Protein AF-A0A5E6NP45-F1 (afdb_monomer)

Radius of gyration: 20.39 Å; Cα contacts (8 Å, |Δi|>4): 76; chains: 1; bounding box: 60×28×46 Å

pLDDT: mean 72.22, std 16.24, range [29.44, 87.94]

Sequence (136 aa):
MLTAIETNPSNKRYCDRGYVGAKVVLGANIILPKKALKRDNRYQRDKKRKLCKRRAAIEPIIGHLKSDFRLSRNLLKGQVGDEINVLMAACAWNLRKWLVIATIFLFWQKTGFIFCKIPKVFLRYWIKSSFVDLDG

Mean predicted aligned error: 13.29 Å

Solvent-accessible surface area (backbone atoms only — not comparable to full-atom values): 8329 Å² total; per-residue (Å²): 140,88,74,88,72,75,78,47,95,63,58,47,42,78,49,61,82,85,67,85,71,74,62,59,55,98,85,22,38,56,43,60,80,64,82,80,58,92,86,57,54,72,68,59,49,51,53,53,49,53,57,48,48,26,58,60,52,46,52,60,54,53,50,48,46,37,66,76,54,42,64,79,62,70,88,50,79,61,72,70,30,49,54,52,52,51,52,50,39,54,48,50,56,52,49,52,54,53,51,54,52,49,51,52,51,52,51,48,63,71,70,62,70,76,94,74,77,86,54,78,62,55,61,56,49,50,60,46,60,74,48,48,80,79,70,65

Foldseek 3Di:
DDDDDPDDVQQEGEDEQPDPDDQADPNHGYDYPDDDDPPDDPVRNVVNVQRNVLVVVVVVVVVCLCPVLVLVDQPDDDPVSNVVSSVVSVVVVVVVVVVVVVVVVVVVVVVDPDPDDPDVVVVVVVVVVVVVNNRD

Structure (mmCIF, N/CA/C/O backbone):
data_AF-A0A5E6NP45-F1
#
_entry.id   AF-A0A5E6NP45-F1
#
loop_
_atom_site.group_PDB
_atom_site.id
_atom_site.type_symbol
_atom_site.label_atom_id
_atom_site.label_alt_id
_atom_site.label_comp_id
_atom_site.label_asym_id
_atom_site.label_entity_id
_atom_site.label_seq_id
_atom_site.pdbx_PDB_ins_code
_atom_site.Cartn_x
_atom_site.Cartn_y
_atom_site.Cartn_z
_atom_site.occupancy
_atom_site.B_iso_or_equiv
_atom_site.auth_seq_id
_atom_site.auth_comp_id
_atom_site.auth_asym_id
_atom_site.auth_atom_id
_atom_site.pdbx_PDB_model_num
ATOM 1 N N . MET A 1 1 ? -10.219 -2.191 -12.711 1.00 29.53 1 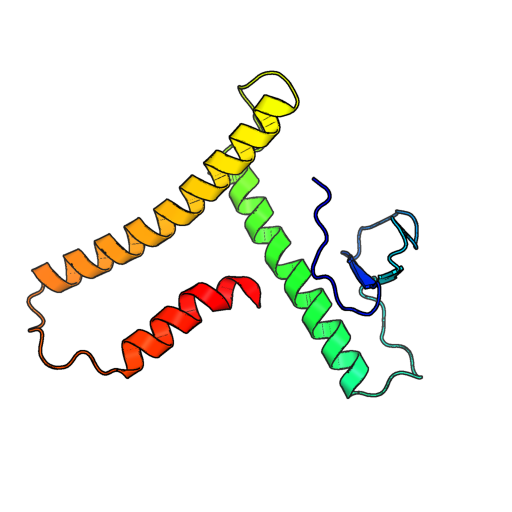MET A N 1
ATOM 2 C CA . MET A 1 1 ? -9.417 -2.808 -11.627 1.00 29.53 1 MET A CA 1
ATOM 3 C C . MET A 1 1 ? -10.324 -3.238 -10.476 1.00 29.53 1 MET A C 1
ATOM 5 O O . MET A 1 1 ? -10.266 -2.703 -9.376 1.00 29.53 1 MET A O 1
ATOM 9 N N . LEU A 1 2 ? -11.220 -4.183 -10.769 1.00 29.44 2 LEU A N 1
ATOM 10 C CA . LEU A 1 2 ? -12.167 -4.782 -9.833 1.00 29.44 2 LEU A CA 1
ATOM 11 C C . LEU A 1 2 ? -11.636 -6.163 -9.442 1.00 29.44 2 LEU A C 1
ATOM 13 O O . LEU A 1 2 ? -11.991 -7.155 -10.062 1.00 29.44 2 LEU A O 1
ATOM 17 N N . THR A 1 3 ? -10.799 -6.243 -8.417 1.00 35.28 3 THR A N 1
ATOM 18 C CA . THR A 1 3 ? -10.470 -7.524 -7.773 1.00 35.28 3 THR A CA 1
ATOM 19 C C . THR A 1 3 ? -10.620 -7.372 -6.269 1.00 35.28 3 THR A C 1
ATOM 21 O O . THR A 1 3 ? -9.710 -7.492 -5.454 1.00 35.28 3 THR A O 1
ATOM 24 N N . ALA A 1 4 ? -11.862 -7.125 -5.864 1.00 43.25 4 ALA A N 1
ATOM 25 C CA . ALA A 1 4 ? -12.295 -7.688 -4.604 1.00 43.25 4 ALA A CA 1
ATOM 26 C C . ALA A 1 4 ? -12.161 -9.218 -4.741 1.00 43.25 4 ALA A C 1
ATOM 28 O O . ALA A 1 4 ? -12.701 -9.746 -5.700 1.00 43.25 4 ALA A O 1
ATOM 29 N N . ILE A 1 5 ? -11.472 -9.902 -3.829 1.00 43.69 5 ILE A N 1
ATOM 30 C CA . ILE A 1 5 ? -11.609 -11.322 -3.424 1.00 43.69 5 ILE A CA 1
ATOM 31 C C . ILE A 1 5 ? -10.590 -11.469 -2.278 1.00 43.69 5 ILE A C 1
ATOM 33 O O . ILE A 1 5 ? -9.425 -11.758 -2.470 1.00 43.69 5 ILE A O 1
ATOM 37 N N . GLU A 1 6 ? -10.892 -10.966 -1.089 1.00 41.88 6 GLU A N 1
ATOM 38 C CA . GLU A 1 6 ? -11.042 -11.904 0.023 1.00 41.88 6 GLU A CA 1
ATOM 39 C C . GLU A 1 6 ? -12.431 -12.553 -0.000 1.00 41.88 6 GLU A C 1
ATOM 41 O O . GLU A 1 6 ? -13.423 -11.982 0.460 1.00 41.88 6 GLU A O 1
ATOM 46 N N . THR A 1 7 ? -12.525 -13.737 -0.609 1.00 42.69 7 THR A N 1
ATOM 47 C CA . THR A 1 7 ? -13.723 -14.581 -0.554 1.00 42.69 7 THR A CA 1
ATOM 48 C C . THR A 1 7 ? -13.851 -15.145 0.851 1.00 42.69 7 THR A C 1
ATOM 50 O O . THR A 1 7 ? -13.356 -16.225 1.160 1.00 42.69 7 THR A O 1
ATOM 53 N N . ASN A 1 8 ? -14.548 -14.414 1.719 1.00 53.06 8 ASN A N 1
ATOM 54 C CA . ASN A 1 8 ? -15.217 -15.071 2.830 1.00 53.06 8 ASN A CA 1
ATOM 55 C C . ASN A 1 8 ? -16.241 -16.057 2.233 1.00 53.06 8 ASN A C 1
ATOM 57 O O . ASN A 1 8 ? -16.960 -15.668 1.309 1.00 53.06 8 ASN A O 1
ATOM 61 N N . PRO A 1 9 ? -16.385 -17.283 2.769 1.00 54.47 9 PRO A N 1
ATOM 62 C CA . PRO A 1 9 ? -17.411 -18.231 2.316 1.00 54.47 9 PRO A CA 1
ATOM 63 C C . PRO A 1 9 ? -18.830 -17.644 2.429 1.00 54.47 9 PRO A C 1
ATOM 65 O O . PRO A 1 9 ? -19.743 -18.034 1.711 1.00 54.47 9 PRO A O 1
ATOM 68 N N . SER A 1 10 ? -19.012 -16.628 3.279 1.00 58.31 10 SER A N 1
ATOM 69 C CA . SER A 1 10 ? -20.170 -15.743 3.233 1.00 58.31 10 SER A CA 1
ATOM 70 C C . SER A 1 10 ? -19.918 -14.603 2.240 1.00 58.31 10 SER A C 1
ATOM 72 O O . SER A 1 10 ? -19.127 -13.716 2.554 1.00 58.31 10 SER A O 1
ATOM 74 N N . ASN A 1 11 ? -20.605 -14.610 1.099 1.00 71.25 11 ASN A N 1
ATOM 75 C CA . ASN A 1 11 ? -20.564 -13.655 -0.021 1.00 71.25 11 ASN A CA 1
ATOM 76 C C . ASN A 1 11 ? -20.637 -12.151 0.387 1.00 71.25 11 ASN A C 1
ATOM 78 O O . ASN A 1 11 ? -21.666 -11.487 0.242 1.00 71.25 11 ASN A O 1
ATOM 82 N N . LYS A 1 12 ? -19.562 -11.615 0.980 1.00 79.81 12 LYS A N 1
ATOM 83 C CA . LYS A 1 12 ? -19.459 -10.279 1.591 1.00 79.81 12 LYS A CA 1
ATOM 84 C C . LYS A 1 12 ? -18.158 -9.622 1.148 1.00 79.81 12 LYS A C 1
ATOM 86 O O . LYS A 1 12 ? -17.089 -10.209 1.292 1.00 79.81 12 LYS A O 1
ATOM 91 N N . ARG A 1 13 ? -18.243 -8.386 0.666 1.00 80.56 13 ARG A N 1
ATOM 92 C CA . ARG A 1 13 ? -17.106 -7.559 0.240 1.00 80.56 13 ARG A CA 1
ATOM 93 C C . ARG A 1 13 ? -17.084 -6.280 1.070 1.00 80.56 13 ARG A C 1
ATOM 95 O O . ARG A 1 13 ? -18.135 -5.714 1.336 1.00 80.56 13 ARG A O 1
ATOM 102 N N . TYR A 1 14 ? -15.908 -5.833 1.493 1.00 84.62 14 TYR A N 1
ATOM 103 C CA . TYR A 1 14 ? -15.746 -4.589 2.250 1.00 84.62 14 TYR A CA 1
ATOM 104 C C . TYR A 1 14 ? -15.269 -3.485 1.313 1.00 84.62 14 TYR A C 1
ATOM 106 O O . TYR A 1 14 ? -14.340 -3.713 0.539 1.00 84.62 14 TYR A O 1
ATOM 114 N N . CYS A 1 15 ? -15.908 -2.321 1.385 1.00 82.38 15 CYS A N 1
ATOM 115 C CA . CYS A 1 15 ? -15.611 -1.173 0.528 1.00 82.38 15 CYS A CA 1
ATOM 116 C C . CYS A 1 15 ? -15.404 0.093 1.357 1.00 82.38 15 CYS A C 1
ATOM 118 O O . CYS A 1 15 ? -15.891 0.186 2.487 1.00 82.38 15 CYS A O 1
ATOM 120 N N . ASP A 1 16 ? -14.711 1.065 0.774 1.00 82.19 16 ASP A N 1
ATOM 121 C CA . ASP A 1 16 ? -14.368 2.324 1.430 1.00 82.19 16 ASP A CA 1
ATOM 122 C C . ASP A 1 16 ? -15.581 3.244 1.584 1.00 82.19 16 ASP A C 1
ATOM 124 O O . ASP A 1 16 ? -16.63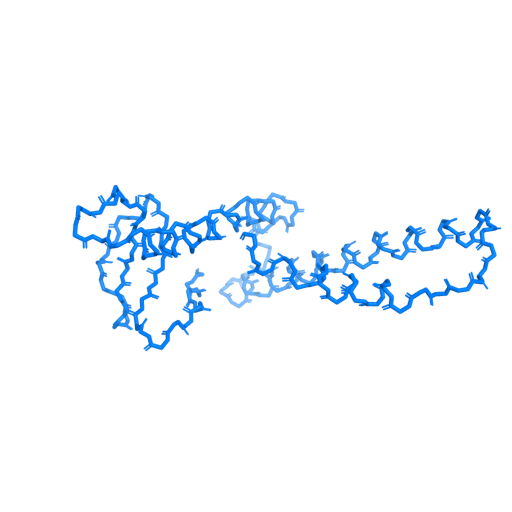2 3.058 0.963 1.00 82.19 16 ASP A O 1
ATOM 128 N N . ARG A 1 17 ? -15.452 4.258 2.448 1.00 76.31 17 ARG A N 1
ATOM 129 C CA . ARG A 1 17 ? -16.562 5.178 2.771 1.00 76.31 17 ARG A CA 1
ATOM 130 C C . ARG A 1 17 ? -17.109 5.907 1.545 1.00 76.31 17 ARG A C 1
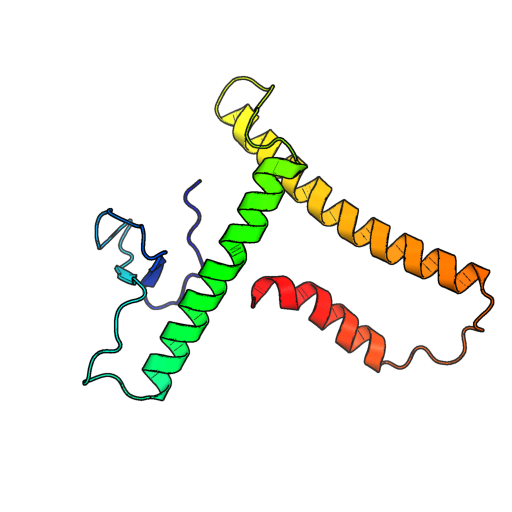ATOM 132 O O . ARG A 1 17 ? -18.300 6.192 1.519 1.00 76.31 17 ARG A O 1
ATOM 139 N N . GLY A 1 18 ? -16.249 6.209 0.573 1.00 78.81 18 GLY A N 1
ATOM 140 C CA . GLY A 1 18 ? -16.593 6.962 -0.634 1.00 78.81 18 GLY A CA 1
ATOM 141 C C . GLY A 1 18 ? -17.279 6.144 -1.729 1.00 78.81 18 GLY A C 1
ATOM 142 O O . GLY A 1 18 ? -17.542 6.679 -2.798 1.00 78.81 18 GLY A O 1
ATOM 143 N N . TYR A 1 19 ? -17.559 4.857 -1.511 1.00 81.69 19 TYR A N 1
ATOM 144 C CA . TYR A 1 19 ? -18.226 4.035 -2.516 1.00 81.69 19 TYR A CA 1
ATOM 145 C C . TYR A 1 19 ? -19.715 4.402 -2.651 1.00 81.69 19 TYR A C 1
ATOM 147 O O . TYR A 1 19 ? -20.496 4.216 -1.716 1.00 81.69 19 TYR A O 1
ATOM 155 N N . VAL A 1 20 ? -20.115 4.870 -3.839 1.00 77.44 20 VAL A N 1
ATOM 156 C CA . VAL A 1 20 ? -21.493 5.310 -4.169 1.00 77.44 20 VAL A CA 1
ATOM 157 C C . VAL A 1 20 ? -22.216 4.317 -5.105 1.00 77.44 20 VAL A C 1
ATOM 159 O O . VAL A 1 20 ? -23.164 4.665 -5.798 1.00 77.44 20 VAL A O 1
ATOM 162 N N . GLY A 1 21 ? -21.776 3.056 -5.163 1.00 82.44 21 GLY A N 1
ATOM 163 C CA . GLY A 1 21 ? -22.343 2.050 -6.071 1.00 82.44 21 GLY A CA 1
ATOM 164 C C . GLY A 1 21 ? -23.460 1.181 -5.476 1.00 82.44 21 GLY A C 1
ATOM 165 O O . GLY A 1 21 ? -23.935 1.382 -4.355 1.00 82.44 21 GLY A O 1
ATOM 166 N N . ALA A 1 22 ? -23.873 0.171 -6.247 1.00 82.56 22 ALA A N 1
ATOM 167 C CA . ALA A 1 22 ? -24.902 -0.787 -5.851 1.00 82.56 22 ALA A CA 1
ATOM 168 C C . ALA A 1 22 ? -24.506 -1.575 -4.589 1.00 82.56 22 ALA A C 1
ATOM 170 O O . ALA A 1 22 ? -23.343 -1.899 -4.373 1.00 82.56 22 ALA A O 1
ATOM 171 N N . LYS A 1 23 ? -25.487 -1.929 -3.748 1.00 79.88 23 LYS A N 1
ATOM 172 C CA . LYS A 1 23 ? -25.250 -2.670 -2.489 1.00 79.88 23 LYS A CA 1
ATOM 173 C C . LYS A 1 23 ? -24.892 -4.144 -2.705 1.00 79.88 23 LYS A C 1
ATOM 175 O O . LYS A 1 23 ? -24.311 -4.763 -1.814 1.00 79.88 23 LYS A O 1
ATOM 180 N N . VAL A 1 24 ? -25.250 -4.697 -3.862 1.00 82.19 24 VAL A N 1
ATOM 181 C CA . VAL A 1 24 ? -24.953 -6.073 -4.262 1.00 82.19 24 VAL A CA 1
ATOM 182 C C . VAL A 1 24 ? -24.280 -6.027 -5.623 1.00 82.19 24 VAL A C 1
ATOM 184 O O . VAL A 1 24 ? -24.826 -5.450 -6.559 1.00 82.19 24 VAL A O 1
ATOM 187 N N . VAL A 1 25 ? -23.094 -6.623 -5.729 1.00 76.44 25 VAL A N 1
ATOM 188 C CA . VAL A 1 25 ? -22.325 -6.691 -6.977 1.00 76.44 25 VAL A CA 1
ATOM 189 C C . VAL A 1 25 ? -21.846 -8.122 -7.163 1.00 76.44 25 VAL A C 1
ATOM 191 O O . VAL A 1 25 ? -21.188 -8.673 -6.279 1.00 76.44 25 VAL A O 1
ATOM 194 N N . LEU A 1 26 ? -22.186 -8.729 -8.305 1.00 74.69 26 LEU A N 1
ATOM 195 C CA . LEU A 1 26 ? -21.827 -10.115 -8.648 1.00 74.69 26 LEU A CA 1
ATOM 196 C C . LEU A 1 26 ? -22.221 -11.119 -7.541 1.00 74.69 26 LEU A C 1
ATOM 198 O O . LEU A 1 26 ? -21.432 -11.971 -7.143 1.00 74.69 26 LEU A O 1
ATOM 202 N N . GLY A 1 27 ? -23.419 -10.948 -6.968 1.00 77.62 27 GLY A N 1
ATOM 203 C CA . GLY A 1 27 ? -23.942 -11.769 -5.866 1.00 77.62 27 GLY A CA 1
ATOM 204 C C . GLY A 1 27 ? -23.375 -11.447 -4.476 1.00 77.62 27 GLY A C 1
ATOM 205 O O . GLY A 1 27 ? -23.895 -11.944 -3.479 1.00 77.62 27 GLY A O 1
ATOM 206 N N . ALA A 1 28 ? -22.355 -10.592 -4.373 1.00 81.62 28 ALA A N 1
ATOM 207 C CA . ALA A 1 28 ? -21.717 -10.250 -3.108 1.00 81.62 28 ALA A CA 1
ATOM 208 C C . ALA A 1 28 ? -22.322 -9.009 -2.455 1.00 81.62 28 ALA A C 1
ATOM 210 O O . ALA A 1 28 ? -22.494 -7.975 -3.099 1.00 81.62 28 ALA A O 1
ATOM 211 N N . ASN A 1 29 ? -22.563 -9.085 -1.145 1.00 83.75 29 ASN A N 1
ATOM 212 C CA . ASN A 1 29 ? -23.033 -7.953 -0.353 1.00 83.75 29 ASN A CA 1
ATOM 213 C C . ASN A 1 29 ? -21.880 -7.012 -0.003 1.00 83.75 29 ASN A C 1
ATOM 215 O O . ASN A 1 29 ? -20.903 -7.427 0.625 1.00 83.75 29 ASN A O 1
ATOM 219 N N . ILE A 1 30 ? -22.024 -5.736 -0.346 1.00 84.19 30 ILE A N 1
ATOM 220 C CA . ILE A 1 30 ? -21.029 -4.706 -0.057 1.00 84.19 30 ILE A CA 1
ATOM 221 C C . ILE A 1 30 ? -21.279 -4.105 1.327 1.00 84.19 30 ILE A C 1
ATOM 223 O O . ILE A 1 30 ? -22.342 -3.559 1.630 1.00 84.19 30 ILE A O 1
ATOM 227 N N . ILE A 1 31 ? -20.272 -4.212 2.187 1.00 83.50 31 ILE A N 1
ATOM 228 C CA . ILE A 1 31 ? -20.268 -3.722 3.558 1.00 83.50 31 ILE A CA 1
ATOM 229 C C . ILE A 1 31 ? -19.419 -2.460 3.610 1.00 83.50 31 ILE A C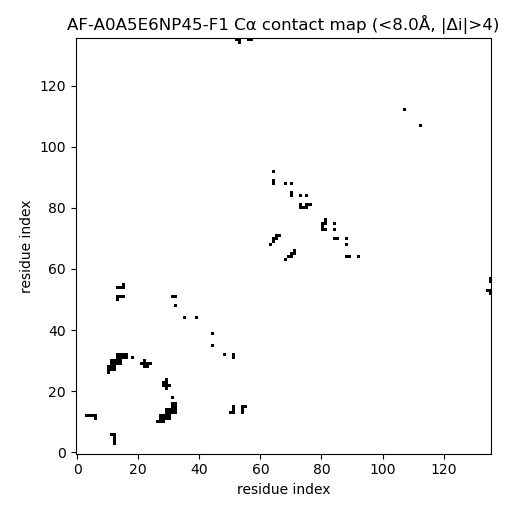 1
ATOM 231 O O . ILE A 1 31 ? -18.204 -2.494 3.426 1.00 83.50 31 ILE A O 1
ATOM 235 N N . LEU A 1 32 ? -20.082 -1.353 3.922 1.00 82.88 32 LEU A N 1
ATOM 236 C CA . LEU A 1 32 ? -19.443 -0.065 4.148 1.00 82.88 32 LEU A CA 1
ATOM 237 C C . LEU A 1 32 ? -19.098 0.098 5.636 1.00 82.88 32 LEU A C 1
ATOM 239 O O . LEU A 1 32 ? -19.866 -0.362 6.493 1.00 82.88 32 LEU A O 1
ATOM 243 N N . PRO A 1 33 ? -18.003 0.798 5.971 1.00 83.00 33 PRO A N 1
ATOM 244 C CA . PRO A 1 33 ? -17.685 1.195 7.337 1.00 83.00 33 PRO A CA 1
ATOM 245 C C . PRO A 1 33 ? -18.731 2.200 7.841 1.00 83.00 33 PRO A C 1
ATOM 247 O O . PRO A 1 33 ? -18.611 3.411 7.674 1.00 83.00 33 PRO A O 1
ATOM 250 N N . LYS A 1 34 ? -19.789 1.674 8.458 1.00 82.75 34 LYS A N 1
ATOM 251 C CA . LYS A 1 34 ? -20.855 2.440 9.112 1.00 82.75 34 LYS A CA 1
ATOM 252 C C . LYS A 1 34 ? -20.731 2.341 10.627 1.00 82.75 34 LYS A C 1
ATOM 254 O O . LYS A 1 34 ? -20.052 1.459 11.159 1.00 82.75 34 LYS A O 1
ATOM 259 N N . LYS A 1 35 ? -21.430 3.237 11.330 1.00 81.31 35 LYS A N 1
ATOM 260 C CA . LYS A 1 35 ? -21.587 3.151 12.785 1.00 81.31 35 LYS A CA 1
ATOM 261 C C . LYS A 1 35 ? -22.098 1.757 13.153 1.00 81.31 35 LYS A C 1
ATOM 263 O O . LYS A 1 35 ? -22.973 1.207 12.482 1.00 81.31 35 LYS A O 1
ATOM 268 N N . ALA A 1 36 ? -21.525 1.188 14.207 1.00 80.19 36 ALA A N 1
ATOM 269 C CA . ALA A 1 36 ? -21.909 -0.133 14.664 1.00 80.19 36 ALA A CA 1
ATOM 270 C C . ALA A 1 36 ? -23.404 -0.175 15.020 1.00 80.19 36 ALA A C 1
ATOM 272 O O . ALA A 1 36 ? -23.909 0.711 15.712 1.00 80.19 36 ALA A O 1
ATOM 273 N N . LEU A 1 37 ? -24.100 -1.210 14.551 1.00 82.19 37 LEU A N 1
ATOM 274 C CA . LEU A 1 37 ? -25.511 -1.414 14.862 1.00 82.19 37 LEU A CA 1
ATOM 275 C C . LEU A 1 37 ? -25.651 -1.868 16.321 1.00 82.19 37 LEU A C 1
ATOM 277 O O . LEU A 1 37 ? -24.867 -2.696 16.782 1.00 82.19 37 LEU A O 1
ATOM 281 N N . LYS A 1 38 ? -26.678 -1.378 17.031 1.00 79.62 38 LYS A N 1
ATOM 282 C CA . LYS A 1 38 ? -26.947 -1.746 18.438 1.00 79.62 38 LYS A CA 1
ATOM 283 C C . LYS A 1 38 ? -27.161 -3.258 18.640 1.00 79.62 38 LYS A C 1
ATOM 285 O O . LYS A 1 38 ? -26.872 -3.767 19.712 1.00 79.62 38 LYS A O 1
ATOM 290 N N . ARG A 1 39 ? -27.602 -3.968 17.593 1.00 81.38 39 ARG A N 1
ATOM 291 C CA . ARG A 1 39 ? -27.812 -5.428 17.579 1.00 81.38 39 ARG A CA 1
ATOM 292 C C . ARG A 1 39 ? -26.529 -6.267 17.505 1.00 81.38 39 ARG A C 1
ATOM 294 O O . ARG A 1 39 ? -26.579 -7.466 17.744 1.00 81.38 39 ARG A O 1
ATOM 301 N N . ASP A 1 40 ? -25.397 -5.681 17.106 1.00 81.50 40 ASP A N 1
ATOM 302 C CA . ASP A 1 40 ? -24.173 -6.452 16.865 1.00 81.50 40 ASP A CA 1
ATOM 303 C C . ASP A 1 40 ? -23.396 -6.693 18.174 1.00 81.50 40 ASP A C 1
ATOM 305 O O . ASP A 1 40 ? -22.995 -5.753 18.871 1.00 81.50 40 ASP A O 1
ATOM 309 N N . ASN A 1 41 ? -23.071 -7.960 18.457 1.00 87.50 41 ASN A N 1
ATOM 310 C CA . ASN A 1 41 ? -22.169 -8.324 19.553 1.00 87.50 41 ASN A CA 1
ATOM 311 C C . ASN A 1 41 ? -20.787 -7.648 19.381 1.00 87.50 41 ASN A C 1
ATOM 313 O O . ASN A 1 41 ? -20.322 -7.432 18.258 1.00 87.50 41 ASN A O 1
ATOM 317 N N . ARG A 1 42 ? -20.102 -7.325 20.488 1.00 86.25 42 ARG A N 1
ATOM 318 C CA . ARG A 1 42 ? -18.776 -6.678 20.508 1.00 86.25 42 ARG A CA 1
ATOM 319 C C . ARG A 1 42 ? -17.773 -7.383 19.592 1.00 86.25 42 ARG A C 1
ATOM 321 O O . ARG A 1 42 ? -17.132 -6.726 18.780 1.00 86.25 42 ARG A O 1
ATOM 328 N N . TYR A 1 43 ? -17.729 -8.714 19.638 1.00 86.56 43 TYR A N 1
ATOM 329 C CA . TYR A 1 43 ? -16.869 -9.517 18.764 1.00 86.56 43 TYR A CA 1
ATOM 330 C C . TYR A 1 43 ? -17.134 -9.272 17.266 1.00 86.56 43 TYR A C 1
ATOM 332 O O . TYR A 1 43 ? -16.207 -9.074 16.481 1.00 86.56 43 TYR A O 1
ATOM 340 N N . GLN A 1 44 ? -18.406 -9.224 16.862 1.00 84.06 44 GLN A N 1
ATOM 341 C CA . GLN A 1 44 ? -18.789 -9.003 15.464 1.00 84.06 44 GLN A CA 1
ATOM 342 C C . GLN A 1 44 ? -18.433 -7.588 14.995 1.00 84.06 44 GLN A C 1
ATOM 344 O O . GLN A 1 44 ? -18.033 -7.393 13.845 1.00 84.06 44 GLN A O 1
ATOM 349 N N . ARG A 1 45 ? -18.530 -6.599 15.891 1.00 84.81 45 ARG A N 1
ATOM 350 C CA . ARG A 1 45 ? -18.121 -5.214 15.623 1.00 84.81 45 ARG A CA 1
ATOM 351 C C . ARG A 1 45 ? -16.614 -5.109 15.402 1.00 84.81 45 ARG A C 1
ATOM 353 O O . ARG A 1 45 ? -16.190 -4.489 14.428 1.00 84.81 45 ARG A O 1
ATOM 360 N N . ASP A 1 46 ? -15.822 -5.762 16.245 1.00 86.50 46 ASP A N 1
ATOM 361 C CA . ASP A 1 46 ? -14.362 -5.756 16.127 1.00 86.50 46 ASP A CA 1
ATOM 362 C C . ASP A 1 46 ? -13.890 -6.489 14.869 1.00 86.50 46 ASP A C 1
ATOM 364 O O . ASP A 1 46 ? -13.016 -5.988 14.160 1.00 86.50 46 ASP A O 1
ATOM 368 N N . LYS A 1 47 ? -14.514 -7.624 14.525 1.00 85.81 47 LYS A N 1
ATOM 369 C CA . LYS A 1 47 ? -14.220 -8.350 13.280 1.00 85.81 47 LYS A CA 1
ATOM 370 C C . LYS A 1 47 ? -14.483 -7.481 12.046 1.00 85.81 47 LYS A C 1
ATOM 372 O O . LYS A 1 47 ? -13.612 -7.365 11.189 1.00 85.81 47 LYS A O 1
ATOM 377 N N . LYS A 1 48 ? -15.643 -6.811 11.979 1.00 84.12 48 LYS A N 1
ATOM 378 C CA . LYS A 1 48 ? -15.961 -5.869 10.887 1.00 84.12 48 LYS A CA 1
ATOM 379 C C . LYS A 1 48 ? -14.963 -4.709 10.833 1.00 84.12 48 LYS A C 1
ATOM 381 O O . LYS A 1 48 ? -14.498 -4.362 9.753 1.00 84.12 48 LYS A O 1
ATOM 386 N N . ARG A 1 49 ? -14.598 -4.139 11.988 1.00 84.44 49 ARG A N 1
ATOM 387 C CA . ARG A 1 49 ? -13.631 -3.033 12.074 1.00 84.44 49 ARG A CA 1
ATOM 388 C C . ARG A 1 49 ? -12.252 -3.439 11.553 1.00 84.44 49 ARG A C 1
ATOM 390 O O . ARG A 1 49 ? -11.664 -2.673 10.798 1.00 84.44 49 ARG A O 1
ATOM 397 N N . LYS A 1 50 ? -11.751 -4.622 11.926 1.00 86.12 50 LYS A N 1
ATOM 398 C CA . LYS A 1 50 ? -10.460 -5.140 11.443 1.00 86.12 50 LYS A CA 1
ATOM 399 C C . LYS A 1 50 ? -10.443 -5.274 9.919 1.00 86.12 50 LYS A C 1
ATOM 401 O O . LYS A 1 50 ? -9.510 -4.795 9.293 1.00 86.12 50 LYS A O 1
ATOM 406 N N . LEU A 1 51 ? -11.497 -5.838 9.331 1.00 84.31 51 LEU A N 1
ATOM 407 C CA . LEU A 1 51 ? -11.595 -6.033 7.878 1.00 84.31 51 LEU A CA 1
ATOM 408 C C . LEU A 1 51 ? -11.663 -4.703 7.109 1.00 84.31 51 LEU A C 1
ATOM 410 O O . LEU A 1 51 ? -10.985 -4.541 6.099 1.00 84.31 51 LEU A O 1
ATOM 414 N N . CYS A 1 52 ? -12.415 -3.720 7.612 1.00 85.00 52 CYS A N 1
ATOM 415 C CA . CYS A 1 52 ? -12.420 -2.376 7.028 1.00 85.00 52 CYS A CA 1
ATOM 416 C C . CYS A 1 52 ? -11.068 -1.662 7.183 1.00 85.00 52 CYS A C 1
ATOM 418 O O . CYS A 1 52 ? -10.666 -0.936 6.281 1.00 85.00 52 CYS A O 1
ATOM 420 N N . LYS A 1 53 ? -10.369 -1.850 8.313 1.00 84.75 53 LYS A N 1
ATOM 421 C CA . LYS A 1 53 ? -9.047 -1.247 8.537 1.00 84.75 53 LYS A CA 1
ATOM 422 C C . LYS A 1 53 ? -8.014 -1.794 7.549 1.00 84.75 53 LYS A C 1
ATOM 424 O O . LYS A 1 53 ? -7.285 -0.995 6.978 1.00 84.75 53 LYS A O 1
ATOM 429 N N . ARG A 1 54 ? -8.048 -3.106 7.295 1.00 83.62 54 ARG A N 1
ATOM 430 C CA . ARG A 1 54 ? -7.186 -3.756 6.302 1.00 83.62 54 ARG A CA 1
ATOM 431 C C . ARG A 1 54 ? -7.342 -3.165 4.909 1.00 83.62 54 ARG A C 1
ATOM 433 O O . ARG A 1 54 ? -6.387 -2.808 4.238 1.00 83.62 54 ARG A O 1
ATOM 440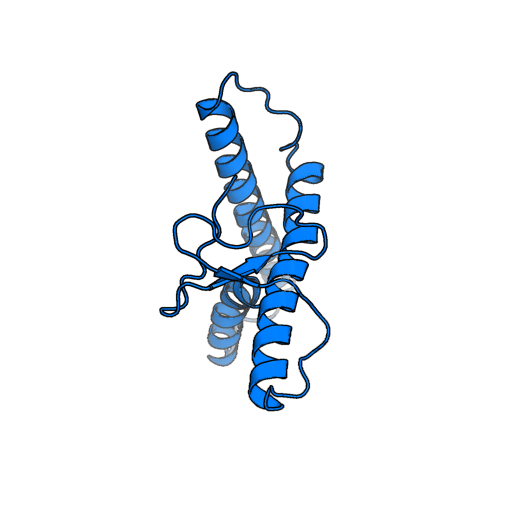 N N . ARG A 1 55 ? -8.591 -2.969 4.482 1.00 81.81 55 ARG A N 1
ATOM 441 C CA . ARG A 1 55 ? -8.876 -2.326 3.191 1.00 81.81 55 ARG A CA 1
ATOM 442 C C . ARG A 1 55 ? -8.330 -0.900 3.113 1.00 81.81 55 ARG A C 1
ATOM 444 O O . ARG A 1 55 ? -7.682 -0.568 2.127 1.00 81.81 55 ARG A O 1
ATOM 451 N N . ALA A 1 56 ? -8.507 -0.114 4.172 1.00 81.75 56 ALA A N 1
ATOM 452 C CA . ALA A 1 56 ? -8.009 1.258 4.223 1.00 81.75 56 ALA A CA 1
ATOM 453 C C . ALA A 1 56 ? -6.470 1.354 4.196 1.00 81.75 56 ALA A C 1
ATOM 455 O O . ALA A 1 56 ? -5.935 2.353 3.730 1.00 81.75 56 ALA A O 1
ATOM 456 N N . ALA A 1 57 ? -5.743 0.336 4.667 1.00 83.56 57 ALA A N 1
ATOM 457 C CA . ALA A 1 57 ? -4.280 0.319 4.607 1.00 83.56 57 ALA A CA 1
ATOM 458 C C . ALA A 1 57 ? -3.726 0.018 3.202 1.00 83.56 57 ALA A C 1
ATOM 460 O O . ALA A 1 57 ? -2.573 0.335 2.917 1.00 83.56 57 ALA A O 1
ATOM 461 N N . ILE A 1 58 ? -4.544 -0.532 2.299 1.00 80.00 58 ILE A N 1
ATOM 462 C CA . ILE A 1 58 ? -4.156 -0.793 0.905 1.00 80.00 58 ILE A CA 1
ATOM 463 C C . ILE A 1 58 ? -4.188 0.497 0.067 1.00 80.00 58 ILE A C 1
ATOM 465 O O . ILE A 1 58 ? -3.363 0.665 -0.830 1.00 80.00 58 ILE A O 1
ATOM 469 N N . GLU A 1 59 ? -5.102 1.428 0.358 1.00 79.00 59 GLU A N 1
ATOM 470 C CA . GLU A 1 59 ? -5.228 2.708 -0.359 1.00 79.00 59 GLU A CA 1
ATOM 471 C C . GLU A 1 59 ? -3.913 3.508 -0.456 1.00 79.00 59 GLU A C 1
ATOM 473 O O . GLU A 1 59 ? -3.544 3.882 -1.574 1.00 79.00 59 GLU A O 1
ATOM 478 N N . PRO A 1 60 ? -3.157 3.749 0.637 1.00 82.69 60 PRO A N 1
ATOM 479 C CA . PRO A 1 60 ? -1.891 4.473 0.550 1.00 82.69 60 PRO A CA 1
ATOM 480 C C . PRO A 1 60 ? -0.842 3.712 -0.266 1.00 82.69 60 PRO A C 1
ATOM 482 O O . PRO A 1 60 ? -0.071 4.338 -0.989 1.00 82.69 60 PRO A O 1
ATOM 485 N N . ILE A 1 61 ? -0.838 2.375 -0.224 1.00 82.69 61 ILE A N 1
ATOM 486 C CA . ILE A 1 61 ? 0.071 1.553 -1.036 1.00 82.69 61 ILE A CA 1
ATOM 487 C C . ILE A 1 61 ? -0.251 1.733 -2.522 1.00 82.69 61 ILE A C 1
ATOM 489 O O . ILE A 1 61 ? 0.653 1.970 -3.316 1.00 82.69 61 ILE A O 1
ATOM 493 N N . ILE A 1 62 ? -1.530 1.688 -2.908 1.00 80.94 62 ILE A N 1
ATOM 494 C CA . ILE A 1 62 ? -1.955 1.946 -4.294 1.00 80.94 62 ILE A CA 1
ATOM 495 C C . ILE A 1 62 ? -1.618 3.385 -4.710 1.00 80.94 62 ILE A C 1
ATOM 497 O O . ILE A 1 62 ? -1.188 3.610 -5.842 1.00 80.94 62 ILE A O 1
ATOM 501 N N . GLY A 1 63 ? -1.771 4.353 -3.803 1.00 83.62 63 GLY A N 1
ATOM 502 C CA . GLY A 1 63 ? -1.361 5.741 -4.014 1.00 83.62 63 GLY A CA 1
ATOM 503 C C . GLY A 1 63 ? 0.129 5.863 -4.335 1.00 83.62 63 GLY A C 1
ATOM 504 O O . GLY A 1 63 ? 0.477 6.428 -5.373 1.00 83.62 63 GLY A O 1
ATOM 505 N N . HIS A 1 64 ? 0.986 5.256 -3.508 1.00 82.19 64 HIS A N 1
ATOM 506 C CA . HIS A 1 64 ? 2.432 5.191 -3.737 1.00 82.19 64 HIS A CA 1
ATOM 507 C C . HIS A 1 64 ? 2.781 4.457 -5.031 1.00 82.19 64 HIS A C 1
ATOM 509 O O . HIS A 1 64 ? 3.609 4.925 -5.803 1.00 82.19 64 HIS A O 1
ATOM 515 N N . LEU A 1 65 ? 2.110 3.345 -5.339 1.00 78.00 65 LEU A N 1
ATOM 516 C CA . LEU A 1 65 ? 2.312 2.648 -6.610 1.00 78.00 65 LEU A CA 1
ATOM 517 C C . LEU A 1 65 ? 1.965 3.543 -7.810 1.00 78.00 65 LEU A C 1
ATOM 519 O O . LEU A 1 65 ? 2.662 3.534 -8.826 1.00 78.00 65 LEU A O 1
ATOM 523 N N . LYS A 1 66 ? 0.916 4.363 -7.691 1.00 79.69 66 LYS A N 1
ATOM 524 C CA . LYS A 1 66 ? 0.477 5.273 -8.751 1.00 79.69 66 LYS A CA 1
ATOM 525 C C . LYS A 1 66 ? 1.430 6.448 -8.976 1.00 79.69 66 LYS A C 1
ATOM 527 O O . LYS A 1 66 ? 1.616 6.835 -10.136 1.00 79.69 66 LYS A O 1
ATOM 532 N N . SER A 1 67 ? 2.007 7.008 -7.911 1.00 80.69 67 SER A N 1
ATOM 533 C CA . SER A 1 67 ? 2.995 8.091 -7.991 1.00 80.69 67 SER A CA 1
ATOM 534 C C . SER A 1 67 ? 4.377 7.580 -8.389 1.00 80.69 67 SER A C 1
ATOM 536 O O . SER A 1 67 ? 4.958 8.074 -9.354 1.00 80.69 67 SER A O 1
ATOM 538 N N . ASP A 1 68 ? 4.876 6.561 -7.691 1.00 77.19 68 ASP A N 1
ATOM 539 C CA . ASP A 1 68 ? 6.287 6.168 -7.712 1.00 77.19 68 ASP A CA 1
ATOM 540 C C . ASP A 1 68 ? 6.616 5.298 -8.930 1.00 77.19 68 ASP A C 1
ATOM 542 O O . ASP A 1 68 ? 7.700 5.407 -9.498 1.00 77.19 68 ASP A O 1
ATOM 546 N N . PHE A 1 69 ? 5.665 4.471 -9.381 1.00 72.56 69 PHE A N 1
ATOM 547 C CA . PHE A 1 69 ? 5.844 3.569 -10.529 1.00 72.56 69 PHE A CA 1
ATOM 548 C C . PHE A 1 69 ? 5.155 4.084 -11.790 1.00 72.56 69 PHE A C 1
ATOM 550 O O . PHE A 1 69 ? 4.966 3.336 -12.745 1.00 72.56 69 PHE A O 1
ATOM 557 N N . ARG A 1 70 ? 4.773 5.372 -11.809 1.00 71.38 70 ARG A N 1
ATOM 558 C CA . ARG A 1 70 ? 4.169 6.053 -12.969 1.00 71.38 70 ARG A CA 1
ATOM 559 C C . ARG A 1 70 ? 2.963 5.305 -13.557 1.00 71.38 70 ARG A C 1
ATOM 561 O O . ARG A 1 70 ? 2.632 5.488 -14.724 1.00 71.38 70 ARG A O 1
ATOM 568 N N . LEU A 1 71 ? 2.246 4.538 -12.732 1.00 72.94 71 LEU A N 1
ATOM 569 C CA . LEU A 1 71 ? 1.065 3.761 -13.132 1.00 72.94 71 LEU A CA 1
ATOM 570 C C . LEU A 1 71 ? -0.082 4.65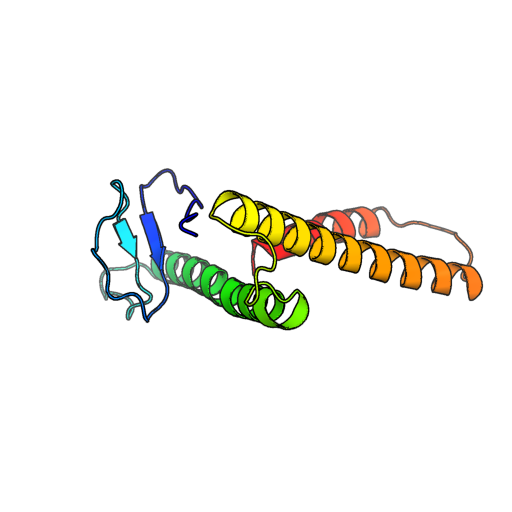6 -13.643 1.00 72.94 71 LEU A C 1
ATOM 572 O O . LEU A 1 71 ? -1.002 4.186 -14.301 1.00 72.94 71 LEU A O 1
ATOM 576 N N . SER A 1 72 ? -0.023 5.961 -13.352 1.00 68.12 72 SER A N 1
ATOM 577 C CA . SER A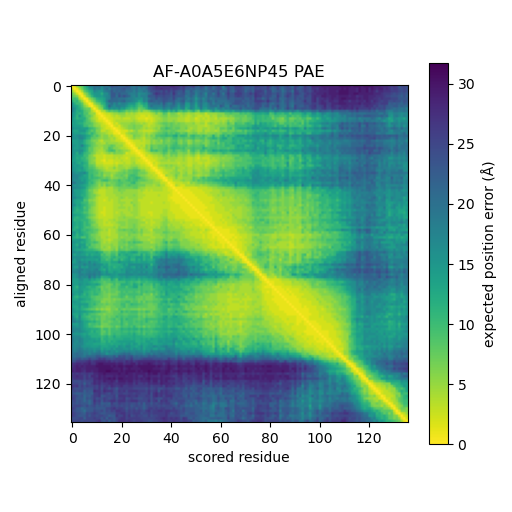 1 72 ? -0.926 6.991 -13.883 1.00 68.12 72 SER A CA 1
ATOM 578 C C . SER A 1 72 ? -0.689 7.359 -15.352 1.00 68.12 72 SER A C 1
ATOM 580 O O . SER A 1 72 ? -1.574 7.949 -15.968 1.00 68.12 72 SER A O 1
ATOM 582 N N . ARG A 1 73 ? 0.483 7.048 -15.915 1.00 67.19 73 ARG A N 1
ATOM 583 C CA . ARG A 1 73 ? 0.850 7.349 -17.302 1.00 67.19 73 ARG A CA 1
ATOM 584 C C . ARG A 1 73 ? 1.248 6.053 -17.990 1.00 67.19 73 ARG A C 1
ATOM 586 O O . ARG A 1 73 ? 2.429 5.717 -18.038 1.00 67.19 73 ARG A O 1
ATOM 593 N N . ASN A 1 74 ? 0.262 5.319 -18.498 1.00 69.88 74 ASN A N 1
ATOM 594 C CA . ASN A 1 74 ? 0.560 4.165 -19.327 1.00 69.88 74 ASN A CA 1
ATOM 595 C C . ASN A 1 74 ? 1.110 4.631 -20.685 1.00 69.88 74 ASN A C 1
ATOM 597 O O . ASN A 1 74 ? 0.471 5.406 -21.394 1.00 69.88 74 ASN A O 1
ATOM 601 N N . LEU A 1 75 ? 2.326 4.190 -21.010 1.00 66.94 75 LEU A N 1
ATOM 602 C CA . LEU A 1 75 ? 2.991 4.459 -22.288 1.00 66.94 75 LEU A CA 1
ATOM 603 C C . LEU A 1 75 ? 2.621 3.416 -23.355 1.00 66.94 75 LEU A C 1
ATOM 605 O O . LEU A 1 75 ? 2.860 3.634 -24.541 1.00 66.94 75 LEU A O 1
ATOM 609 N N . LEU A 1 76 ? 2.042 2.287 -22.936 1.00 70.69 76 LEU A N 1
ATOM 610 C CA . LEU A 1 76 ? 1.572 1.213 -23.802 1.00 70.69 76 LEU A CA 1
ATOM 611 C C . LEU A 1 76 ? 0.122 1.491 -24.221 1.00 70.69 76 LEU A C 1
ATOM 613 O O . LEU A 1 76 ? -0.685 1.973 -23.431 1.00 70.69 76 LEU A O 1
ATOM 617 N N . LYS A 1 77 ? -0.227 1.198 -25.476 1.00 74.50 77 LYS A N 1
ATOM 618 C CA . LYS A 1 77 ? -1.582 1.436 -25.994 1.00 74.50 77 LYS A CA 1
ATOM 619 C C . LYS A 1 77 ? -2.510 0.260 -25.676 1.00 74.50 77 LYS A C 1
ATOM 621 O O . LYS A 1 77 ? -2.168 -0.889 -25.938 1.00 74.50 77 LYS A O 1
ATOM 626 N N . GLY A 1 78 ? -3.718 0.573 -25.207 1.00 81.62 78 GLY A N 1
ATOM 627 C CA . GLY A 1 78 ? -4.816 -0.383 -25.031 1.00 81.62 78 GLY A CA 1
ATOM 628 C C . GLY A 1 78 ? -4.850 -1.088 -23.670 1.00 81.62 78 GLY A C 1
ATOM 629 O O . GLY A 1 78 ? -3.922 -0.984 -22.871 1.00 81.62 78 GLY A O 1
ATOM 630 N N . GLN A 1 79 ? -5.933 -1.839 -23.433 1.00 79.62 79 GLN A N 1
ATOM 631 C CA . GLN A 1 79 ? -6.209 -2.519 -22.155 1.00 79.62 79 GLN A CA 1
ATOM 632 C C . GLN A 1 79 ? -5.116 -3.527 -21.771 1.00 79.62 79 GLN A C 1
ATOM 634 O O . GLN A 1 79 ? -4.702 -3.583 -20.619 1.00 79.62 79 GLN A O 1
ATOM 639 N N . VAL A 1 80 ? -4.581 -4.258 -22.753 1.00 82.56 80 VAL A N 1
ATOM 640 C CA . VAL A 1 80 ? -3.468 -5.201 -22.548 1.00 82.56 80 VAL A CA 1
ATOM 641 C C . VAL A 1 80 ? -2.209 -4.472 -22.061 1.00 82.56 80 VAL A C 1
ATOM 643 O O . VAL A 1 80 ? -1.496 -4.959 -21.188 1.00 82.56 80 VAL A O 1
ATOM 646 N N . GLY A 1 81 ? -1.951 -3.268 -22.579 1.00 82.12 81 GLY A N 1
ATOM 647 C CA . GLY A 1 81 ? -0.841 -2.435 -22.128 1.00 82.12 81 GLY A CA 1
ATOM 648 C C . GLY A 1 81 ? -1.007 -1.965 -20.683 1.00 82.12 81 GLY A C 1
ATOM 649 O O . GLY A 1 81 ? -0.031 -1.943 -19.936 1.00 82.12 81 GLY A O 1
ATOM 650 N N . ASP A 1 82 ? -2.232 -1.608 -20.278 1.00 81.19 82 ASP A N 1
ATOM 651 C CA . ASP A 1 82 ? -2.531 -1.195 -18.898 1.00 81.19 82 ASP A CA 1
ATOM 652 C C . ASP A 1 82 ? -2.262 -2.341 -17.916 1.00 81.19 82 ASP A C 1
ATOM 654 O O . ASP A 1 82 ? -1.649 -2.136 -16.867 1.00 81.19 82 ASP A O 1
ATOM 658 N N . GLU A 1 83 ? -2.669 -3.558 -18.275 1.00 83.88 83 GLU A N 1
ATOM 659 C CA . GLU A 1 83 ? -2.445 -4.759 -17.469 1.00 83.88 83 GLU A CA 1
ATOM 660 C C . GLU A 1 83 ? -0.954 -5.069 -17.305 1.00 83.88 83 GLU A C 1
ATOM 662 O O . GLU A 1 83 ? -0.483 -5.277 -16.184 1.00 83.88 83 GLU A O 1
ATOM 667 N N . ILE A 1 84 ? -0.187 -5.028 -18.399 1.00 84.94 84 ILE A N 1
ATOM 668 C CA . ILE A 1 84 ? 1.261 -5.269 -18.369 1.00 84.94 84 ILE A CA 1
ATOM 669 C C . ILE A 1 84 ? 1.971 -4.206 -17.519 1.00 84.94 84 ILE A C 1
ATOM 671 O O . ILE A 1 84 ? 2.839 -4.545 -16.713 1.00 84.94 84 ILE A O 1
ATOM 675 N N . ASN A 1 85 ? 1.582 -2.933 -17.632 1.00 84.81 85 ASN A N 1
ATOM 676 C CA . ASN A 1 85 ? 2.161 -1.856 -16.828 1.00 84.81 85 ASN A CA 1
ATOM 677 C C . ASN A 1 85 ? 1.923 -2.072 -15.322 1.00 84.81 85 ASN A C 1
ATOM 679 O O . ASN A 1 85 ? 2.838 -1.917 -14.511 1.00 84.81 85 ASN A O 1
ATOM 683 N N . VAL A 1 86 ? 0.715 -2.500 -14.943 1.00 84.19 86 VAL A N 1
ATOM 684 C CA . VAL A 1 86 ? 0.382 -2.826 -13.547 1.00 84.19 86 VAL A CA 1
ATOM 685 C C . VAL A 1 86 ? 1.206 -4.008 -13.038 1.00 84.19 86 VAL A C 1
ATOM 687 O O . VAL A 1 86 ? 1.739 -3.950 -11.927 1.00 84.19 86 VAL A O 1
ATOM 690 N N . LEU A 1 87 ? 1.353 -5.062 -13.844 1.00 86.56 87 LEU A N 1
ATOM 691 C CA . LEU A 1 87 ? 2.150 -6.238 -13.487 1.00 86.56 87 LEU A CA 1
ATOM 692 C C . LEU A 1 87 ? 3.629 -5.886 -13.292 1.00 86.56 87 LEU A C 1
ATOM 694 O O . LEU A 1 87 ? 4.235 -6.294 -12.299 1.00 86.56 87 LEU A O 1
ATOM 698 N N . MET A 1 88 ? 4.205 -5.089 -14.194 1.00 84.44 88 MET A N 1
ATOM 699 C CA . MET A 1 88 ? 5.596 -4.644 -14.083 1.00 84.44 88 MET A CA 1
ATOM 700 C C . MET A 1 88 ? 5.811 -3.739 -12.867 1.00 84.44 88 MET A C 1
ATOM 702 O O . MET A 1 88 ? 6.798 -3.916 -12.154 1.00 84.44 88 MET A O 1
ATOM 706 N N . ALA A 1 89 ? 4.883 -2.824 -12.570 1.00 84.88 89 ALA A N 1
ATOM 707 C CA . ALA A 1 89 ? 4.950 -1.988 -11.372 1.00 84.88 89 ALA A CA 1
ATOM 708 C C . ALA A 1 89 ? 4.901 -2.824 -10.080 1.00 84.88 89 ALA A C 1
ATOM 710 O O . ALA A 1 89 ? 5.693 -2.600 -9.163 1.00 84.88 89 ALA A O 1
ATOM 711 N N . ALA A 1 90 ? 4.024 -3.832 -10.020 1.00 85.50 90 ALA A N 1
ATOM 712 C CA . ALA A 1 90 ? 3.955 -4.758 -8.891 1.00 85.50 90 ALA A CA 1
ATOM 713 C C . ALA A 1 90 ? 5.244 -5.588 -8.745 1.00 85.50 90 ALA A C 1
ATOM 715 O O . ALA A 1 90 ? 5.750 -5.769 -7.635 1.00 85.50 90 ALA A O 1
ATOM 716 N N . CYS A 1 91 ? 5.813 -6.050 -9.862 1.00 87.50 91 CYS A N 1
ATOM 717 C CA . CYS A 1 91 ? 7.094 -6.752 -9.876 1.00 87.50 91 CYS A CA 1
ATOM 718 C C . CYS A 1 91 ? 8.228 -5.856 -9.354 1.00 87.50 91 CYS A C 1
ATOM 720 O O . CYS A 1 91 ? 8.957 -6.247 -8.444 1.00 87.50 91 CYS A O 1
ATOM 722 N N . ALA A 1 92 ? 8.325 -4.622 -9.852 1.00 86.19 92 ALA A N 1
ATOM 723 C CA . ALA A 1 92 ? 9.332 -3.655 -9.428 1.00 86.19 92 ALA A CA 1
ATOM 724 C C . ALA A 1 92 ? 9.220 -3.310 -7.931 1.00 86.19 92 ALA A C 1
ATOM 726 O O . ALA A 1 92 ? 10.238 -3.216 -7.243 1.00 86.19 92 ALA A O 1
ATOM 727 N N . TRP A 1 93 ? 8.000 -3.189 -7.394 1.00 84.75 93 TRP A N 1
ATOM 728 C CA . TRP A 1 93 ? 7.768 -3.009 -5.956 1.00 84.75 93 TRP A CA 1
ATOM 729 C C . TRP A 1 93 ? 8.306 -4.179 -5.130 1.00 84.75 93 TRP A C 1
ATOM 731 O O . TRP A 1 93 ? 8.997 -3.972 -4.130 1.00 84.75 93 TRP A O 1
ATOM 741 N N . ASN A 1 94 ? 8.034 -5.411 -5.566 1.00 86.06 94 ASN A N 1
ATOM 742 C CA . ASN A 1 94 ? 8.546 -6.603 -4.900 1.00 86.06 94 ASN A CA 1
ATOM 743 C C . ASN A 1 94 ? 10.076 -6.659 -4.970 1.00 86.06 94 ASN A C 1
ATOM 745 O O . ASN A 1 94 ? 10.725 -6.833 -3.940 1.00 86.06 94 ASN A O 1
ATOM 749 N N . LEU A 1 95 ? 10.667 -6.437 -6.147 1.00 86.38 95 LEU A N 1
ATOM 750 C CA . LEU A 1 95 ? 12.121 -6.425 -6.337 1.00 86.38 95 LEU A CA 1
ATOM 751 C C . LEU A 1 95 ? 12.811 -5.362 -5.473 1.00 86.38 95 LEU A C 1
ATOM 753 O O . LEU A 1 95 ? 13.840 -5.648 -4.866 1.00 86.38 95 LEU A O 1
ATOM 757 N N . ARG A 1 96 ? 12.222 -4.168 -5.328 1.00 85.31 96 ARG A N 1
ATOM 758 C CA . ARG A 1 96 ? 12.747 -3.116 -4.444 1.00 85.31 96 ARG A CA 1
ATOM 759 C C . ARG A 1 96 ? 12.879 -3.596 -2.995 1.00 85.31 96 ARG A C 1
ATOM 761 O O . ARG A 1 96 ? 13.892 -3.305 -2.364 1.00 85.31 96 ARG A O 1
ATOM 768 N N . LYS A 1 97 ? 11.907 -4.354 -2.472 1.00 85.25 97 LYS A N 1
ATOM 769 C CA . LYS A 1 97 ? 11.982 -4.924 -1.112 1.00 85.25 97 LYS A CA 1
ATOM 770 C C . LYS A 1 97 ? 13.144 -5.907 -0.979 1.00 85.25 97 LYS A C 1
ATOM 772 O O . LYS A 1 97 ? 13.909 -5.818 -0.022 1.00 85.25 97 LYS A O 1
ATOM 777 N N . TRP A 1 98 ? 13.307 -6.800 -1.956 1.00 87.62 98 TRP A N 1
ATOM 778 C CA . TRP A 1 98 ? 14.418 -7.755 -1.983 1.00 87.62 98 TRP A CA 1
ATOM 779 C C . TRP A 1 98 ? 15.776 -7.058 -2.050 1.00 87.62 98 TRP A C 1
ATOM 781 O O . TRP A 1 98 ? 16.684 -7.435 -1.314 1.00 87.62 98 TRP A O 1
ATOM 791 N N . LEU A 1 99 ? 15.901 -6.006 -2.862 1.00 87.94 99 LEU A N 1
ATOM 792 C CA . LEU A 1 99 ? 17.134 -5.228 -2.972 1.00 87.94 99 LEU A CA 1
ATOM 793 C C . LEU A 1 99 ? 17.491 -4.522 -1.662 1.00 87.94 99 LEU A C 1
ATOM 795 O O . LEU A 1 99 ? 18.647 -4.567 -1.264 1.00 87.94 99 LEU A O 1
ATOM 799 N N . VAL A 1 100 ? 16.523 -3.929 -0.955 1.00 86.88 100 VAL A N 1
ATOM 800 C CA . VAL A 1 100 ? 16.773 -3.303 0.359 1.00 86.88 100 VAL A CA 1
ATOM 801 C C . VAL A 1 100 ? 17.238 -4.334 1.391 1.00 86.88 100 VAL A C 1
ATOM 803 O O . VAL A 1 100 ? 18.162 -4.077 2.158 1.00 86.88 100 VAL A O 1
ATOM 806 N N . ILE A 1 101 ? 16.638 -5.525 1.405 1.00 85.75 101 ILE A N 1
ATOM 807 C CA . ILE A 1 101 ? 17.069 -6.605 2.303 1.00 85.75 101 ILE A CA 1
ATOM 808 C C . ILE A 1 101 ? 18.484 -7.066 1.939 1.00 85.75 101 ILE A C 1
ATOM 810 O O . ILE A 1 101 ? 19.318 -7.242 2.825 1.00 85.75 101 ILE A O 1
ATOM 814 N N . ALA A 1 102 ? 18.769 -7.231 0.646 1.00 85.44 102 ALA A N 1
ATOM 815 C CA . ALA A 1 102 ? 20.081 -7.634 0.163 1.00 85.44 102 ALA A CA 1
ATOM 816 C C . ALA A 1 102 ? 21.160 -6.590 0.486 1.00 85.44 102 ALA A C 1
ATOM 818 O O . ALA A 1 102 ? 22.246 -6.964 0.916 1.00 85.44 102 ALA A O 1
ATOM 819 N N . THR A 1 103 ? 20.884 -5.289 0.349 1.00 85.25 103 THR A N 1
ATOM 820 C CA . THR A 1 103 ? 21.861 -4.237 0.679 1.00 85.25 103 THR A CA 1
ATOM 821 C C . THR A 1 103 ? 22.140 -4.165 2.174 1.00 85.25 103 THR A C 1
ATOM 823 O O . THR A 1 103 ? 23.301 -4.038 2.555 1.00 85.25 103 THR A O 1
ATOM 826 N N . ILE A 1 104 ? 21.118 -4.319 3.024 1.00 84.69 104 ILE A N 1
ATOM 827 C CA . ILE A 1 104 ? 21.307 -4.453 4.474 1.00 84.69 104 ILE A CA 1
ATOM 828 C C . ILE A 1 104 ? 22.152 -5.698 4.762 1.00 84.69 104 ILE A C 1
ATOM 830 O O . ILE A 1 104 ? 23.150 -5.610 5.466 1.00 84.69 104 ILE A O 1
ATOM 834 N N . PHE A 1 105 ? 21.822 -6.845 4.171 1.00 81.62 105 PHE A N 1
ATOM 835 C CA . PHE A 1 105 ? 22.585 -8.077 4.362 1.00 81.62 105 PHE A CA 1
ATOM 836 C C . PHE A 1 105 ? 24.068 -7.923 3.969 1.00 81.62 105 PHE A C 1
ATOM 838 O O . PHE A 1 105 ? 24.950 -8.271 4.752 1.00 81.62 105 PHE A O 1
ATOM 845 N N . LEU A 1 106 ? 24.354 -7.336 2.802 1.00 81.50 106 LEU A N 1
ATOM 846 C CA . LEU A 1 106 ? 25.719 -7.084 2.324 1.00 81.50 106 LEU A CA 1
ATOM 847 C C . LEU A 1 106 ? 26.471 -6.060 3.190 1.00 81.50 106 LEU A C 1
ATOM 849 O O . LEU A 1 106 ? 27.672 -6.208 3.417 1.00 81.50 106 LEU A O 1
ATOM 853 N N . PHE A 1 107 ? 25.779 -5.036 3.700 1.00 79.06 107 PHE A N 1
ATOM 854 C CA . PHE A 1 107 ? 26.356 -4.063 4.629 1.00 79.06 107 PHE A CA 1
ATOM 855 C C . PHE A 1 107 ? 26.818 -4.742 5.925 1.00 79.06 107 PHE A C 1
ATOM 857 O O . PHE A 1 107 ? 27.950 -4.535 6.356 1.00 79.06 107 PHE A O 1
ATOM 864 N N . TRP A 1 108 ? 25.988 -5.628 6.483 1.00 71.69 108 TRP A N 1
ATOM 865 C CA . TRP A 1 108 ? 26.311 -6.390 7.692 1.00 71.69 108 TRP A CA 1
ATOM 866 C C . TRP A 1 108 ? 27.448 -7.400 7.480 1.00 71.69 108 TRP A C 1
ATOM 868 O O . TRP A 1 108 ? 28.255 -7.607 8.389 1.00 71.69 108 TRP A O 1
ATOM 878 N N . GLN A 1 109 ? 27.561 -7.987 6.280 1.00 72.69 109 GLN A N 1
ATOM 879 C CA . GLN A 1 109 ? 28.717 -8.816 5.915 1.00 72.69 109 GLN A CA 1
ATOM 880 C C . GLN A 1 109 ? 30.021 -8.008 5.898 1.00 72.69 109 GLN A C 1
ATOM 882 O O . GLN A 1 109 ? 31.044 -8.495 6.376 1.00 72.69 109 GLN A O 1
ATOM 887 N N . LYS A 1 110 ? 29.997 -6.767 5.389 1.00 66.69 110 LYS A N 1
ATOM 888 C CA . LYS A 1 110 ? 31.187 -5.901 5.346 1.00 66.69 110 LYS A CA 1
ATOM 889 C C . LYS A 1 110 ? 31.620 -5.378 6.715 1.00 66.69 110 LYS A C 1
ATOM 891 O O . LYS A 1 110 ? 32.813 -5.191 6.922 1.00 66.69 110 LYS A O 1
ATOM 896 N N . THR A 1 111 ? 30.693 -5.156 7.646 1.00 67.62 111 THR A N 1
ATOM 897 C CA . THR A 1 111 ? 31.008 -4.671 9.003 1.00 67.62 111 THR A CA 1
ATOM 898 C C . THR A 1 111 ? 31.500 -5.766 9.959 1.00 67.62 111 THR A C 1
ATOM 900 O O . THR A 1 111 ? 31.738 -5.483 11.128 1.00 67.62 111 THR A O 1
ATOM 903 N N . GLY A 1 112 ? 31.680 -7.007 9.490 1.00 63.47 112 GLY A N 1
ATOM 904 C CA . GLY A 1 112 ? 32.401 -8.041 10.238 1.00 63.47 112 GLY A CA 1
ATOM 905 C C . GLY A 1 112 ? 31.694 -8.558 11.495 1.00 63.47 112 GLY A C 1
ATOM 906 O O . GLY A 1 112 ? 32.368 -8.932 12.453 1.00 63.47 112 GLY A O 1
ATOM 907 N N . PHE A 1 113 ? 30.356 -8.620 11.524 1.00 52.78 113 PHE A N 1
ATOM 908 C CA . PHE A 1 113 ? 29.661 -9.331 12.603 1.00 52.78 113 PHE A CA 1
ATOM 909 C C . PHE A 1 113 ? 29.633 -10.828 12.283 1.00 52.78 113 PHE A C 1
ATOM 911 O O . PHE A 1 113 ? 28.855 -11.308 11.458 1.00 52.78 113 PHE A O 1
ATOM 918 N N . ILE A 1 114 ? 30.567 -11.544 12.905 1.00 49.53 1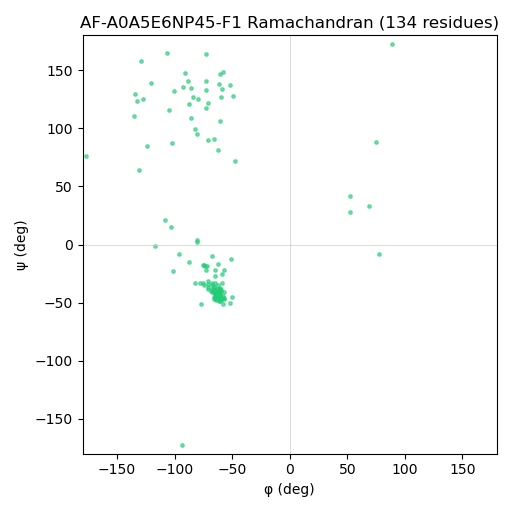14 ILE A N 1
ATOM 919 C CA . ILE A 1 114 ? 30.809 -12.974 12.744 1.00 49.53 114 ILE A CA 1
ATOM 920 C C . ILE A 1 114 ? 29.512 -13.780 12.878 1.00 49.53 114 ILE A C 1
ATOM 922 O O . ILE A 1 114 ? 28.759 -13.695 13.848 1.00 49.53 114 ILE A O 1
ATOM 926 N N . PHE A 1 115 ? 29.310 -14.600 11.855 1.00 53.28 115 PHE A N 1
ATOM 927 C CA . PHE A 1 115 ? 28.269 -15.592 11.666 1.00 53.28 115 PHE A CA 1
ATOM 928 C C . PHE A 1 115 ? 28.369 -16.682 12.749 1.00 53.28 115 PHE A C 1
ATOM 930 O O . PHE A 1 115 ? 28.932 -17.747 12.523 1.00 53.28 115 PHE A O 1
ATOM 937 N N . CYS A 1 116 ? 27.848 -16.444 13.952 1.00 47.81 116 CYS A N 1
ATOM 938 C CA . CYS A 1 116 ? 27.686 -17.510 14.937 1.00 47.81 116 CYS A CA 1
ATOM 939 C C . CYS A 1 116 ? 26.301 -17.415 15.574 1.00 47.81 116 CYS A C 1
ATOM 941 O O . CYS A 1 116 ? 25.994 -16.493 16.320 1.00 47.81 116 CYS A O 1
ATOM 943 N N . LYS A 1 117 ? 25.470 -18.407 15.238 1.00 46.84 117 LYS A N 1
ATOM 944 C CA . LYS A 1 117 ? 24.043 -18.567 15.552 1.00 46.84 117 LYS A CA 1
ATOM 945 C C . LYS A 1 117 ? 23.100 -17.681 14.745 1.00 46.84 117 LYS A C 1
ATOM 947 O O . LYS A 1 117 ? 22.621 -16.664 15.222 1.00 46.84 117 LYS A O 1
ATOM 952 N N . ILE A 1 118 ? 22.681 -18.194 13.586 1.00 54.06 118 ILE A N 1
ATOM 953 C CA . ILE A 1 118 ? 21.317 -17.954 13.098 1.00 54.06 118 ILE A CA 1
ATOM 954 C C . ILE A 1 118 ? 20.380 -18.548 14.160 1.00 54.06 118 ILE A C 1
ATOM 956 O O . ILE A 1 118 ? 20.289 -19.777 14.265 1.00 54.06 118 ILE A O 1
ATOM 960 N N . PRO A 1 119 ? 19.680 -17.750 14.984 1.00 49.06 119 PRO A N 1
ATOM 961 C CA . PRO A 1 119 ? 18.663 -18.319 15.837 1.00 49.06 119 PRO A CA 1
ATOM 962 C C . PRO A 1 119 ? 17.505 -18.680 14.905 1.00 49.06 119 PRO A C 1
ATOM 964 O O . PRO A 1 119 ? 17.059 -17.852 14.111 1.00 49.06 119 PRO A O 1
ATOM 967 N N . LYS A 1 120 ? 16.954 -19.892 15.025 1.00 51.16 120 LYS A N 1
ATOM 968 C CA . LYS A 1 120 ? 15.720 -20.330 14.327 1.00 51.16 120 LYS A CA 1
ATOM 969 C C . LYS A 1 120 ? 14.538 -19.347 14.503 1.00 51.16 120 LYS A C 1
ATOM 971 O O . LYS A 1 120 ? 13.540 -19.420 13.794 1.00 51.16 120 LYS A O 1
ATOM 976 N N . VAL A 1 121 ? 14.675 -18.399 15.431 1.00 54.66 121 VAL A N 1
ATOM 977 C CA . VAL A 1 121 ? 13.828 -17.225 15.651 1.00 54.66 121 VAL A CA 1
ATOM 978 C C . VAL A 1 121 ? 13.789 -16.292 14.429 1.00 54.66 121 VAL A C 1
ATOM 980 O O . VAL A 1 121 ? 12.704 -15.860 14.053 1.00 54.66 121 VAL A O 1
ATOM 983 N N . PHE A 1 122 ? 14.916 -16.027 13.755 1.00 50.50 122 PHE A N 1
ATOM 984 C CA . PHE A 1 122 ? 14.973 -15.094 12.619 1.00 50.50 122 PHE A CA 1
ATOM 985 C C . PHE A 1 122 ? 14.200 -15.619 11.404 1.00 50.50 122 PHE A C 1
ATOM 987 O O . PHE A 1 122 ? 13.453 -14.871 10.787 1.00 50.50 122 PHE A O 1
ATOM 994 N N . LEU A 1 123 ? 14.260 -16.929 11.137 1.00 52.06 123 LEU A N 1
ATOM 995 C CA . LEU A 1 123 ? 13.477 -17.574 10.075 1.00 52.06 123 LEU A CA 1
ATOM 996 C C . LEU A 1 123 ? 11.960 -17.444 10.321 1.00 52.06 123 LEU A C 1
ATOM 998 O O . LEU A 1 123 ? 11.182 -17.245 9.388 1.00 52.06 123 LEU A O 1
ATOM 1002 N N . ARG A 1 124 ? 11.538 -17.479 11.593 1.00 51.56 124 ARG A N 1
ATOM 1003 C CA . ARG A 1 124 ? 10.134 -17.303 11.991 1.00 51.56 124 ARG A CA 1
ATOM 1004 C C . ARG A 1 124 ? 9.665 -15.850 11.884 1.00 51.56 124 ARG A C 1
ATOM 1006 O O . ARG A 1 124 ? 8.514 -15.625 11.518 1.00 51.56 124 ARG A O 1
ATOM 1013 N N . TYR A 1 125 ? 10.531 -14.876 12.168 1.00 49.47 125 TYR A N 1
ATOM 1014 C CA . TYR A 1 125 ? 10.241 -13.459 11.916 1.00 49.47 125 TYR A CA 1
ATOM 1015 C C . TYR A 1 125 ? 10.237 -13.134 10.421 1.00 49.47 125 TYR A C 1
ATOM 1017 O O . TYR A 1 125 ? 9.377 -12.384 9.974 1.00 49.47 125 TYR A O 1
ATOM 1025 N N . TRP A 1 126 ? 11.122 -13.751 9.640 1.00 49.00 126 TRP A N 1
ATOM 1026 C CA . TRP A 1 126 ? 11.240 -13.535 8.200 1.00 49.00 126 TRP A CA 1
ATOM 1027 C C . TRP A 1 126 ? 9.997 -14.018 7.436 1.00 49.00 126 TRP A C 1
ATOM 1029 O O . TRP A 1 126 ? 9.396 -13.242 6.699 1.00 49.00 126 TRP A O 1
ATOM 1039 N N . ILE A 1 127 ? 9.503 -15.230 7.731 1.00 49.56 127 ILE A N 1
ATOM 1040 C CA . ILE A 1 127 ? 8.230 -15.744 7.182 1.00 49.56 127 ILE A CA 1
ATOM 1041 C C . ILE A 1 127 ? 7.042 -14.855 7.576 1.00 49.56 127 ILE A C 1
ATOM 1043 O O . ILE A 1 127 ? 6.132 -14.629 6.780 1.00 49.56 127 ILE A O 1
ATOM 1047 N N . LYS A 1 128 ? 7.046 -14.317 8.800 1.00 45.97 128 LYS A N 1
ATOM 1048 C CA . LYS A 1 128 ? 5.959 -13.461 9.283 1.00 45.97 128 LYS A CA 1
ATOM 1049 C C . LYS A 1 128 ? 6.015 -12.057 8.677 1.00 45.97 128 LYS A C 1
ATOM 1051 O O . LYS A 1 128 ? 4.966 -11.489 8.410 1.00 45.97 128 LYS A O 1
ATOM 1056 N N . SER A 1 129 ? 7.204 -11.524 8.404 1.00 46.44 129 SER A N 1
ATOM 1057 C CA . SER A 1 129 ? 7.400 -10.209 7.782 1.00 46.44 129 SER A CA 1
ATOM 1058 C C . SER A 1 129 ? 6.999 -10.201 6.304 1.00 46.44 129 SER A C 1
ATOM 1060 O O . SER A 1 129 ? 6.438 -9.215 5.844 1.00 46.44 129 SER A O 1
ATOM 1062 N N . SER A 1 130 ? 7.201 -11.307 5.578 1.00 44.47 130 SER A N 1
ATOM 1063 C CA . SER A 1 130 ? 6.675 -11.482 4.213 1.00 44.47 130 SER A CA 1
ATOM 1064 C C . SER A 1 130 ? 5.151 -11.684 4.161 1.00 44.47 130 SER A C 1
ATOM 1066 O O . SER A 1 130 ? 4.554 -11.505 3.105 1.00 44.47 130 SER A O 1
ATOM 1068 N N . PHE A 1 131 ? 4.517 -12.054 5.282 1.00 39.88 131 PHE A N 1
ATOM 1069 C CA . PHE A 1 131 ? 3.070 -12.297 5.385 1.00 39.88 131 PHE A CA 1
ATOM 1070 C C . PHE A 1 131 ? 2.294 -11.131 6.032 1.00 39.88 131 PHE A C 1
ATOM 1072 O O . PHE A 1 131 ? 1.102 -10.974 5.791 1.00 39.88 131 PHE A O 1
ATOM 1079 N N . VAL A 1 132 ? 2.951 -10.279 6.828 1.00 46.12 132 VAL A N 1
ATOM 1080 C CA . VAL A 1 132 ? 2.337 -9.118 7.509 1.00 46.12 132 VAL A CA 1
ATOM 1081 C C . VAL A 1 132 ? 1.837 -8.045 6.535 1.00 46.12 132 VAL A C 1
ATOM 1083 O O . VAL A 1 132 ? 0.896 -7.327 6.866 1.00 46.12 132 VAL A O 1
ATOM 1086 N N . ASP A 1 133 ? 2.365 -8.003 5.312 1.00 42.34 133 ASP A N 1
ATOM 1087 C CA . ASP A 1 133 ? 1.866 -7.130 4.241 1.00 42.34 133 ASP A CA 1
ATOM 1088 C C . ASP A 1 133 ? 0.454 -7.520 3.736 1.00 42.34 133 ASP A C 1
ATOM 1090 O O . ASP A 1 133 ? -0.156 -6.758 2.990 1.00 42.34 133 ASP A O 1
ATOM 1094 N N . LEU A 1 134 ? -0.090 -8.681 4.139 1.00 40.12 134 LEU A N 1
ATOM 1095 C CA . LEU A 1 134 ? -1.458 -9.126 3.811 1.00 40.12 134 LEU A CA 1
ATOM 1096 C C . LEU A 1 134 ? -2.490 -8.822 4.916 1.00 40.12 134 LEU A C 1
ATOM 1098 O O . LEU A 1 134 ? -3.689 -9.000 4.701 1.00 40.12 134 LEU A O 1
ATOM 1102 N N . ASP A 1 135 ? -2.047 -8.366 6.092 1.00 30.70 135 ASP A N 1
ATOM 1103 C CA . ASP A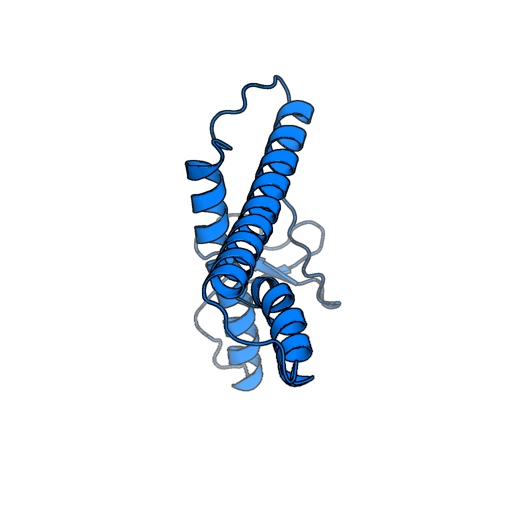 1 135 ? -2.892 -8.191 7.282 1.00 30.70 135 ASP A CA 1
ATOM 1104 C C . ASP A 1 135 ? -3.006 -6.735 7.778 1.00 30.70 135 ASP A C 1
ATOM 1106 O O . ASP A 1 135 ? -3.720 -6.499 8.768 1.00 30.70 135 ASP A O 1
ATOM 1110 N N . GLY A 1 136 ? -2.315 -5.796 7.118 1.00 36.78 136 GLY A N 1
ATOM 1111 C CA . GLY A 1 136 ? -2.349 -4.352 7.382 1.00 36.78 136 GLY A CA 1
ATOM 1112 C C . GLY A 1 136 ? -3.642 -3.718 6.927 1.00 36.78 136 GLY A C 1
ATOM 1113 O O . GLY A 1 136 ? -4.063 -4.047 5.799 1.00 36.78 136 GLY A O 1
#

Secondary structure (DSSP, 8-state):
--------SS-EEE--TT--S-SEETTEEEE---PPPTTS-HHHHHHHHHHHHHHHHHHHHHHHHHHHT-TTS--S-SHHHHHHHHHHHHHHHHHHHHHHHHHHHHHHHHTT-------HHHHHHHHHHHHHTTT-